Protein AF-Q9TYI3-F1 (afdb_monomer)

Foldseek 3Di:
DDDDPNDDDDDDCVVPDPDFKDQADPPDDDPVVPDDPVCVVRVMDGDDD

InterPro domains:
  IPR001245 Serine-threonine/tyrosine-protein kinase, catalytic domain [PF07714] (3-48)
  IPR011009 Protein kinase-like domain superfamily [SSF56112] (4-48)

Sequence (49 aa):
CLYTDGKVKISDFGLTRNGTVYQIKPNTKSPIRWLAIETIKTMICSEKT

Solvent-accessible surface area (backbone atoms only — not comparable to full-atom values): 3458 Å² total; per-residue (Å²): 107,49,78,56,96,96,41,81,39,91,58,85,66,87,82,65,70,92,72,60,64,46,78,61,64,86,97,61,92,70,69,69,94,76,54,55,72,63,29,74,74,68,37,40,48,61,72,82,132

Radius of gyration: 13.32 Å; Cα contacts (8 Å, |Δi|>4): 35; chains: 1; bounding box: 31×23×35 Å

Organism: Caenorhabditis elegans (NCBI:txid6239)

Mean predicted aligned error: 3.89 Å

pLDDT: mean 91.37, std 4.97, range [64.81, 96.5]

Nearest PDB structures (foldseek):
  2g2i-assembly1_A  TM=7.719E-01  e=1.426E-01  Homo sapiens
  2g2i-assembly2_B  TM=7.680E-01  e=1.536E-01  Homo sapiens
  4twp-assembly1_A  TM=7.698E-01  e=4.348E-01  Homo sapiens

Secondary structure (DSSP, 8-state):
-EEETTEEE----TT--SSSEEEPPTT----GGGS-HHHHHH-EEE---

Structure (mmCIF, N/CA/C/O backbone):
data_AF-Q9TYI3-F1
#
_entry.id   AF-Q9TYI3-F1
#
loop_
_atom_site.group_PDB
_atom_site.id
_atom_site.type_symbol
_atom_site.label_atom_id
_atom_site.label_alt_id
_atom_site.label_comp_id
_atom_site.label_asym_id
_atom_site.label_entity_id
_atom_site.label_seq_id
_atom_site.pdbx_PDB_ins_code
_atom_site.Cartn_x
_atom_site.Cartn_y
_atom_site.Cartn_z
_atom_site.occupancy
_atom_site.B_iso_or_equiv
_atom_site.auth_seq_id
_atom_site.auth_comp_id
_atom_site.auth_asym_id
_atom_site.auth_atom_id
_atom_site.pdbx_PDB_model_num
ATOM 1 N N . CYS A 1 1 ? 8.692 3.734 -4.472 1.00 86.31 1 CYS A N 1
ATOM 2 C CA . CYS A 1 1 ? 8.987 2.812 -5.586 1.00 86.31 1 CYS A CA 1
ATOM 3 C C . CYS A 1 1 ? 10.471 2.901 -5.904 1.00 86.31 1 CYS A C 1
ATOM 5 O O . CYS A 1 1 ? 11.116 3.873 -5.519 1.00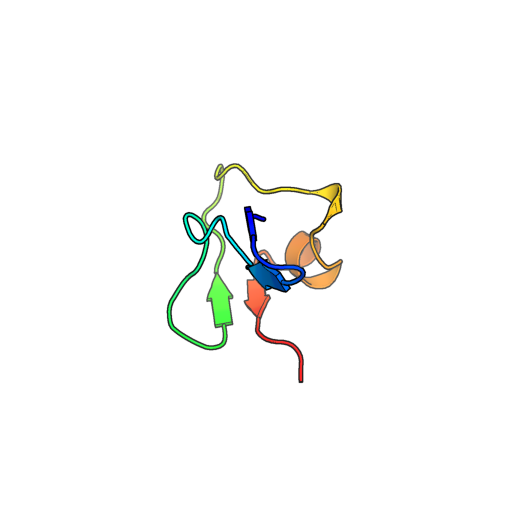 86.31 1 CYS A O 1
ATOM 7 N N . LEU A 1 2 ? 11.006 1.899 -6.592 1.00 94.12 2 LEU A N 1
ATOM 8 C CA . LEU A 1 2 ? 12.371 1.920 -7.116 1.00 94.12 2 LEU A CA 1
ATOM 9 C C . LEU A 1 2 ? 12.294 1.857 -8.641 1.00 94.12 2 LEU A C 1
ATOM 11 O O . LEU A 1 2 ? 11.462 1.122 -9.176 1.00 94.12 2 LEU A O 1
ATOM 15 N N . TYR A 1 3 ? 13.129 2.629 -9.333 1.00 95.06 3 TYR A N 1
ATOM 16 C CA . TYR A 1 3 ? 13.173 2.661 -10.794 1.00 95.06 3 TYR A CA 1
ATOM 17 C C . TYR A 1 3 ? 14.541 2.192 -11.283 1.00 95.06 3 TYR A C 1
ATOM 19 O O . TYR A 1 3 ? 15.571 2.729 -10.875 1.00 95.06 3 TYR A O 1
ATOM 27 N N . THR A 1 4 ? 14.560 1.153 -12.115 1.00 95.44 4 THR A N 1
ATOM 28 C CA . THR A 1 4 ? 15.792 0.561 -12.664 1.00 95.44 4 THR A CA 1
ATOM 29 C C . THR A 1 4 ? 15.469 -0.108 -13.996 1.00 95.44 4 THR A C 1
ATOM 31 O O . THR A 1 4 ? 14.414 -0.729 -14.119 1.00 95.44 4 THR A O 1
ATOM 34 N N . ASP A 1 5 ? 16.352 0.020 -14.988 1.00 94.50 5 ASP A N 1
ATOM 35 C CA . ASP A 1 5 ? 16.231 -0.607 -16.317 1.00 94.50 5 ASP A CA 1
ATOM 36 C C . ASP A 1 5 ? 14.882 -0.362 -17.013 1.00 94.50 5 ASP A C 1
ATOM 38 O O . ASP A 1 5 ? 14.267 -1.275 -17.566 1.00 94.50 5 ASP A O 1
ATOM 42 N N . GLY A 1 6 ? 14.362 0.866 -16.929 1.00 95.62 6 GLY A N 1
ATOM 43 C CA . GLY A 1 6 ? 13.070 1.210 -17.532 1.00 95.62 6 GLY A CA 1
ATOM 44 C C . GLY A 1 6 ? 11.849 0.613 -16.820 1.00 95.62 6 GLY A C 1
ATOM 45 O O . GLY A 1 6 ? 10.731 0.750 -17.312 1.00 95.62 6 GLY A O 1
ATOM 46 N N . LYS A 1 7 ? 12.030 -0.054 -15.672 1.00 96.31 7 LYS A N 1
ATOM 47 C CA . LYS A 1 7 ? 10.962 -0.726 -14.920 1.00 96.31 7 LYS A CA 1
ATOM 48 C C . LYS A 1 7 ? 10.750 -0.075 -13.559 1.00 96.31 7 LYS A C 1
ATOM 50 O O . LYS A 1 7 ? 11.693 0.182 -12.810 1.00 96.31 7 LYS A O 1
ATOM 55 N N . VAL A 1 8 ? 9.481 0.129 -13.211 1.00 96.50 8 VAL A N 1
ATOM 56 C CA . VAL A 1 8 ? 9.064 0.564 -11.874 1.00 96.50 8 VAL A CA 1
ATOM 57 C C . VAL A 1 8 ? 8.801 -0.666 -11.013 1.00 96.50 8 VAL A C 1
ATOM 59 O O . VAL A 1 8 ? 8.049 -1.558 -11.399 1.00 96.50 8 VAL A O 1
ATOM 62 N N . LYS A 1 9 ? 9.401 -0.701 -9.825 1.00 95.38 9 LYS A N 1
ATOM 63 C CA . LYS A 1 9 ? 9.179 -1.734 -8.812 1.00 95.38 9 LYS A CA 1
ATOM 64 C C . LYS A 1 9 ? 8.424 -1.126 -7.634 1.00 95.38 9 LYS A C 1
ATOM 66 O O . LYS A 1 9 ? 8.856 -0.114 -7.065 1.00 95.38 9 LYS A O 1
ATOM 71 N N . ILE A 1 10 ? 7.293 -1.735 -7.272 1.00 94.62 10 ILE A N 1
ATOM 72 C CA . ILE A 1 10 ? 6.568 -1.384 -6.046 1.00 94.62 10 ILE A CA 1
ATOM 73 C C . ILE A 1 10 ? 7.489 -1.687 -4.860 1.00 94.62 10 ILE A C 1
ATOM 75 O O . ILE A 1 10 ? 8.195 -2.693 -4.834 1.00 94.62 10 ILE A O 1
ATOM 79 N N . SER A 1 11 ? 7.529 -0.761 -3.913 1.00 92.12 11 SER A N 1
ATOM 80 C CA . SER A 1 11 ? 8.353 -0.826 -2.709 1.00 92.12 11 SER A CA 1
ATOM 81 C C . SER A 1 11 ? 7.519 -0.332 -1.527 1.00 92.12 11 SER A C 1
ATOM 83 O O . SER A 1 11 ? 6.427 0.181 -1.748 1.00 92.12 11 SER A O 1
ATOM 85 N N . ASP A 1 12 ? 8.078 -0.390 -0.317 1.00 88.88 12 ASP A N 1
ATOM 86 C CA . ASP A 1 12 ? 7.403 -0.019 0.938 1.00 88.88 12 ASP A CA 1
ATOM 87 C C . ASP A 1 12 ? 6.277 -0.989 1.347 1.00 88.88 12 ASP A C 1
ATOM 89 O O . ASP A 1 12 ? 5.089 -0.692 1.296 1.00 88.88 12 ASP A O 1
ATOM 93 N N . PHE A 1 13 ? 6.688 -2.188 1.773 1.00 92.75 13 PHE A N 1
ATOM 94 C CA . PHE A 1 13 ? 5.803 -3.236 2.296 1.00 92.75 13 PHE A CA 1
ATOM 95 C C . PHE A 1 13 ? 5.708 -3.224 3.834 1.00 92.75 13 PHE A C 1
ATOM 97 O O . PHE A 1 13 ? 5.209 -4.176 4.433 1.00 92.75 13 PHE A O 1
ATOM 104 N N . GLY A 1 14 ? 6.187 -2.167 4.507 1.00 91.38 14 GLY A N 1
ATOM 105 C CA . GLY A 1 14 ? 6.263 -2.122 5.977 1.00 91.38 14 GLY A CA 1
ATOM 106 C C . GLY A 1 14 ? 4.894 -2.187 6.670 1.00 91.38 14 GLY A C 1
ATOM 107 O O . GLY A 1 14 ? 4.760 -2.704 7.785 1.00 91.38 14 GLY A O 1
ATOM 108 N N . LEU A 1 15 ? 3.850 -1.710 5.987 1.00 90.62 15 LEU A N 1
ATOM 109 C CA . LEU A 1 15 ? 2.463 -1.764 6.457 1.00 90.62 15 LEU A CA 1
ATOM 110 C C . LEU A 1 15 ? 1.664 -2.947 5.885 1.00 90.62 15 LEU A C 1
ATOM 112 O O . LEU A 1 15 ? 0.550 -3.193 6.346 1.00 90.62 15 LEU A O 1
ATOM 116 N N . THR A 1 16 ? 2.219 -3.704 4.934 1.00 91.31 16 THR A N 1
ATOM 117 C CA . THR A 1 16 ? 1.541 -4.845 4.299 1.00 91.31 16 THR A CA 1
ATOM 118 C C . THR A 1 16 ? 1.309 -5.979 5.301 1.00 91.31 16 THR A C 1
ATOM 120 O O . THR A 1 16 ? 2.088 -6.186 6.238 1.00 91.31 16 THR A O 1
ATOM 123 N N . ARG A 1 17 ? 0.204 -6.710 5.133 1.00 91.50 17 ARG A N 1
ATOM 124 C CA . ARG A 1 17 ? -0.179 -7.863 5.959 1.00 91.50 17 ARG A CA 1
ATOM 125 C C . ARG A 1 17 ? -0.577 -9.020 5.053 1.00 91.50 17 ARG A C 1
ATOM 127 O O . ARG A 1 17 ? -1.145 -8.790 3.9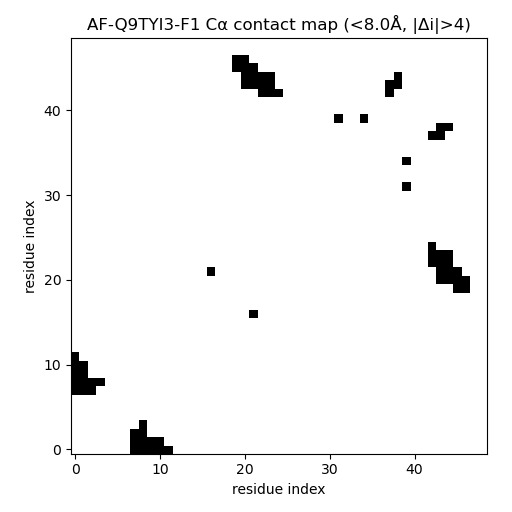93 1.00 91.50 17 ARG A O 1
ATOM 134 N N . ASN A 1 18 ? -0.282 -10.244 5.482 1.00 91.62 18 ASN A N 1
ATOM 135 C CA . ASN A 1 18 ? -0.764 -11.440 4.798 1.00 91.62 18 ASN A CA 1
ATOM 136 C C . ASN A 1 18 ? -2.271 -11.600 5.041 1.00 91.62 18 ASN A C 1
ATOM 138 O O . ASN A 1 18 ? -2.724 -11.456 6.177 1.00 91.62 18 ASN A O 1
ATOM 142 N N . GLY A 1 19 ? -3.013 -11.944 3.989 1.00 90.31 19 GLY A N 1
ATOM 143 C CA . GLY A 1 19 ? -4.468 -12.111 4.017 1.00 90.31 19 GLY A CA 1
ATOM 144 C C . GLY A 1 19 ? -5.206 -11.032 3.222 1.00 90.31 19 GLY A C 1
ATOM 145 O O . GLY A 1 19 ? -4.629 -10.022 2.83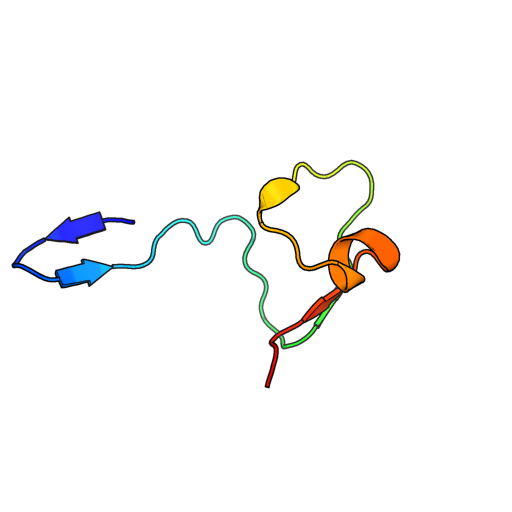4 1.00 90.31 19 GLY A O 1
ATOM 146 N N . THR A 1 20 ? -6.494 -11.263 2.972 1.00 91.69 20 THR A N 1
ATOM 147 C CA . THR A 1 20 ? -7.342 -10.392 2.139 1.00 91.69 20 THR A CA 1
ATOM 148 C C . THR A 1 20 ? -8.024 -9.274 2.920 1.00 91.69 20 THR A C 1
ATOM 150 O O . THR A 1 20 ? -8.496 -8.314 2.319 1.00 91.69 20 THR A O 1
ATOM 153 N N . VAL A 1 21 ? -8.093 -9.384 4.250 1.00 92.56 21 VAL A N 1
ATOM 154 C CA . VAL A 1 21 ? -8.748 -8.417 5.139 1.00 92.56 21 VAL A CA 1
ATOM 155 C C . VAL A 1 21 ? -7.899 -8.217 6.391 1.00 92.56 21 VAL A C 1
ATOM 157 O O . VAL A 1 21 ? -7.423 -9.181 6.991 1.00 92.56 21 VAL A O 1
ATOM 160 N N . TYR A 1 22 ? -7.731 -6.964 6.810 1.00 93.25 22 TYR A N 1
ATOM 161 C CA . TYR A 1 22 ? -6.973 -6.593 7.999 1.00 93.25 22 TYR A CA 1
ATOM 162 C C . TYR A 1 22 ? -7.654 -5.467 8.784 1.00 93.25 22 TYR A C 1
ATOM 164 O O . TYR A 1 22 ? -7.981 -4.413 8.234 1.00 93.25 22 TYR A O 1
ATOM 172 N N . GLN A 1 23 ? -7.797 -5.672 10.097 1.00 94.00 23 GLN A N 1
ATOM 173 C CA . GLN A 1 23 ? -8.249 -4.646 11.034 1.00 94.00 23 GLN A CA 1
ATOM 174 C C . GLN A 1 23 ? -7.072 -3.756 11.452 1.00 94.00 23 GLN A C 1
ATOM 176 O O . GLN A 1 23 ? -6.118 -4.207 12.094 1.00 94.00 23 GLN A O 1
ATOM 181 N N . ILE A 1 24 ? -7.154 -2.468 11.128 1.00 92.06 24 ILE A N 1
ATOM 182 C CA . ILE A 1 24 ? -6.148 -1.474 11.498 1.00 92.06 24 ILE A CA 1
ATOM 183 C C . ILE A 1 24 ? -6.216 -1.229 13.008 1.00 92.06 24 ILE A C 1
ATOM 185 O O . ILE A 1 24 ? -7.282 -0.991 13.578 1.00 92.06 24 ILE A O 1
ATOM 189 N N . LYS A 1 25 ? -5.052 -1.266 13.667 1.00 90.50 25 LYS A N 1
ATOM 190 C CA . LYS A 1 25 ? -4.950 -0.989 15.102 1.00 90.50 25 LYS A CA 1
ATOM 191 C C . LYS A 1 25 ? -5.167 0.509 15.374 1.00 90.50 25 LYS A C 1
ATOM 193 O O . LYS A 1 25 ? -4.594 1.332 14.651 1.00 90.50 25 LYS A O 1
ATOM 198 N N . PRO A 1 26 ? -5.911 0.879 16.431 1.00 85.38 26 PRO A N 1
ATOM 199 C CA . PRO A 1 26 ? -6.022 2.269 16.868 1.00 85.38 26 PRO A CA 1
ATOM 200 C C . PRO A 1 26 ? -4.643 2.900 17.109 1.00 85.38 26 PRO A C 1
ATOM 202 O O . PRO A 1 26 ? -3.692 2.203 17.464 1.00 85.38 26 PRO A O 1
ATOM 205 N N . ASN A 1 27 ? -4.531 4.218 16.924 1.00 86.00 27 ASN A N 1
ATOM 206 C CA . ASN A 1 27 ? -3.298 4.996 17.126 1.00 86.00 27 ASN A CA 1
ATOM 207 C C . ASN A 1 27 ? -2.094 4.581 16.256 1.00 86.00 27 ASN A C 1
ATOM 209 O O . ASN A 1 27 ? -0.956 4.945 16.555 1.00 86.00 27 ASN A O 1
ATOM 213 N N . THR A 1 28 ? -2.314 3.855 15.158 1.00 86.56 28 THR A N 1
ATOM 214 C CA . THR A 1 28 ? -1.261 3.587 14.169 1.00 86.56 28 THR A CA 1
ATOM 215 C C . THR A 1 28 ? -1.216 4.676 13.099 1.00 86.56 28 THR A C 1
ATOM 217 O O . THR A 1 28 ? -2.246 5.171 12.643 1.00 86.56 28 THR A O 1
ATOM 220 N N . LYS A 1 29 ? -0.006 5.071 12.683 1.00 88.38 29 LYS A N 1
ATOM 221 C CA . LYS A 1 29 ? 0.168 6.030 11.585 1.00 88.38 29 LYS A CA 1
ATOM 222 C C . LYS A 1 29 ? -0.204 5.358 10.264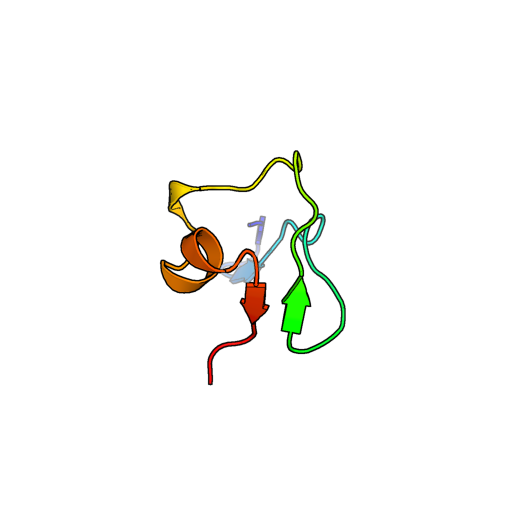 1.00 88.38 29 LYS A C 1
ATOM 224 O O . LYS A 1 29 ? 0.301 4.281 9.965 1.00 88.38 29 LYS A O 1
ATOM 229 N N . SER A 1 30 ? -1.059 6.013 9.483 1.00 88.94 30 SER A N 1
ATOM 230 C CA . SER A 1 30 ? -1.493 5.557 8.160 1.00 88.94 30 SER A CA 1
ATOM 231 C C . SER A 1 30 ? -1.549 6.735 7.180 1.00 88.94 30 SER A C 1
ATOM 233 O O . SER A 1 30 ? -1.784 7.870 7.607 1.00 88.94 30 SER A O 1
ATOM 235 N N . PRO A 1 31 ? -1.347 6.510 5.872 1.00 91.81 31 PRO A N 1
ATOM 236 C CA . PRO A 1 31 ? -1.369 7.572 4.869 1.00 91.81 31 PRO A CA 1
ATOM 237 C C . PRO A 1 31 ? -2.812 7.990 4.531 1.00 91.81 31 PRO A C 1
ATOM 239 O O . PRO A 1 31 ? -3.358 7.585 3.511 1.00 91.81 31 PRO A O 1
ATOM 242 N N . ILE A 1 32 ? -3.432 8.824 5.376 1.00 90.31 32 ILE A N 1
ATOM 243 C CA . ILE A 1 32 ? -4.878 9.154 5.344 1.00 90.31 32 ILE A CA 1
ATOM 244 C C . ILE A 1 32 ? -5.390 9.570 3.954 1.00 90.31 32 ILE A C 1
ATOM 246 O O . ILE A 1 32 ? -6.477 9.167 3.561 1.00 90.31 32 ILE A O 1
ATOM 250 N N . ARG A 1 33 ? -4.610 10.341 3.183 1.00 94.19 33 ARG A N 1
ATOM 251 C CA . ARG A 1 33 ? -5.017 10.819 1.845 1.00 94.19 33 ARG A CA 1
ATOM 252 C C . ARG A 1 33 ? -5.082 9.722 0.773 1.00 94.19 33 ARG A C 1
ATOM 254 O O . ARG A 1 33 ? -5.645 9.962 -0.286 1.00 94.19 33 ARG A O 1
ATOM 261 N N . TRP A 1 34 ? -4.501 8.557 1.043 1.00 93.00 34 TRP A N 1
ATOM 262 C CA . TRP A 1 34 ? -4.474 7.400 0.145 1.00 93.00 34 TRP A CA 1
ATOM 263 C C . TRP A 1 34 ? -5.337 6.240 0.655 1.00 93.00 34 TRP A C 1
ATOM 265 O O . TRP A 1 34 ? -5.330 5.168 0.055 1.00 93.00 34 TRP A O 1
ATOM 275 N N . LEU A 1 35 ? -6.068 6.426 1.758 1.00 92.94 35 LEU A N 1
ATOM 276 C CA . LEU A 1 35 ? -6.987 5.412 2.263 1.00 92.94 35 LEU A CA 1
ATOM 277 C C . LEU A 1 35 ? -8.318 5.474 1.518 1.00 92.94 35 LEU A C 1
ATOM 279 O O . LEU A 1 35 ? -8.857 6.551 1.261 1.00 92.94 35 LEU A O 1
ATOM 283 N N . ALA A 1 36 ? -8.878 4.300 1.237 1.00 94.44 36 ALA A N 1
ATOM 284 C CA . ALA A 1 36 ? -10.243 4.195 0.757 1.00 94.44 36 ALA A CA 1
ATOM 285 C C . ALA A 1 36 ? -11.235 4.661 1.839 1.00 94.44 36 ALA A C 1
ATOM 287 O O . ALA A 1 36 ? -10.971 4.573 3.045 1.00 94.44 36 ALA A O 1
ATOM 288 N N . ILE A 1 37 ? -12.394 5.165 1.416 1.00 94.19 37 ILE A N 1
ATOM 289 C CA . ILE A 1 37 ? -13.361 5.790 2.328 1.00 94.19 37 ILE A CA 1
ATOM 290 C C . ILE A 1 37 ? -13.909 4.801 3.363 1.00 94.19 37 ILE A C 1
ATOM 292 O O . ILE A 1 37 ? -14.112 5.150 4.527 1.00 94.19 37 ILE A O 1
ATOM 296 N N . GLU A 1 38 ? -14.120 3.552 2.966 1.00 92.75 38 GLU A N 1
ATOM 297 C CA . GLU A 1 38 ? -14.547 2.471 3.843 1.00 92.75 38 GLU A CA 1
ATOM 298 C C . GLU A 1 38 ? -13.478 2.128 4.876 1.00 92.75 38 GLU A C 1
ATOM 300 O O . GLU A 1 38 ? -13.825 1.864 6.025 1.00 92.75 38 GLU A O 1
ATOM 305 N N . THR A 1 39 ? -12.193 2.216 4.522 1.00 94.06 39 THR A N 1
ATOM 306 C CA . THR A 1 39 ? -11.092 1.992 5.463 1.00 94.06 39 THR A CA 1
ATOM 307 C C . THR A 1 39 ? -11.059 3.074 6.532 1.00 94.06 39 THR A C 1
ATOM 309 O O . THR A 1 39 ? -10.856 2.758 7.698 1.00 94.06 39 THR A O 1
ATOM 312 N N . ILE A 1 40 ? -11.347 4.330 6.181 1.00 92.44 40 ILE A N 1
ATOM 313 C CA . ILE A 1 40 ? -11.453 5.424 7.160 1.00 92.44 40 ILE A CA 1
ATOM 314 C C . ILE A 1 40 ? -12.652 5.209 8.099 1.00 92.44 40 ILE A C 1
ATOM 316 O O . ILE A 1 40 ? -12.544 5.440 9.300 1.00 92.44 40 ILE A O 1
ATOM 320 N N . LYS A 1 41 ? -13.793 4.751 7.569 1.00 92.94 41 LYS A N 1
ATOM 321 C CA . LYS A 1 41 ? -15.030 4.564 8.350 1.00 92.94 41 LYS A CA 1
ATOM 322 C C . LYS A 1 41 ? -15.007 3.333 9.256 1.00 92.94 41 LYS A C 1
ATOM 324 O O . LYS A 1 41 ? -15.562 3.374 10.347 1.00 92.94 41 LYS A O 1
ATOM 329 N N . THR A 1 42 ? -14.420 2.236 8.787 1.00 94.25 42 THR A N 1
ATOM 330 C CA . THR A 1 42 ? -14.493 0.919 9.450 1.00 94.25 42 THR A CA 1
ATOM 331 C C . THR A 1 42 ? -13.179 0.495 10.093 1.00 94.25 42 THR A C 1
ATOM 333 O O . THR A 1 42 ? -13.152 -0.458 10.869 1.00 94.25 42 THR A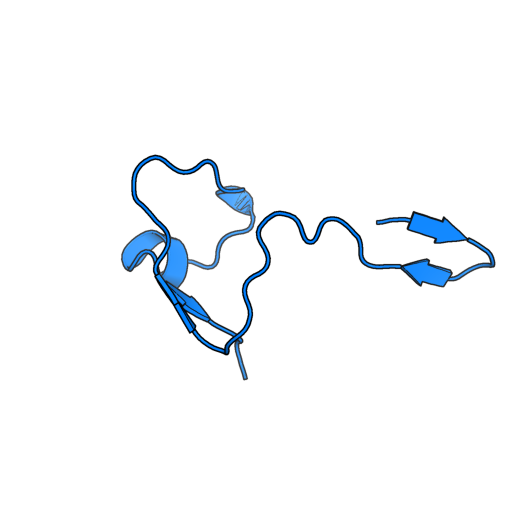 O 1
ATOM 336 N N . MET A 1 43 ? -12.078 1.184 9.774 1.00 93.00 43 MET A N 1
ATOM 337 C CA . MET A 1 43 ? -10.717 0.765 10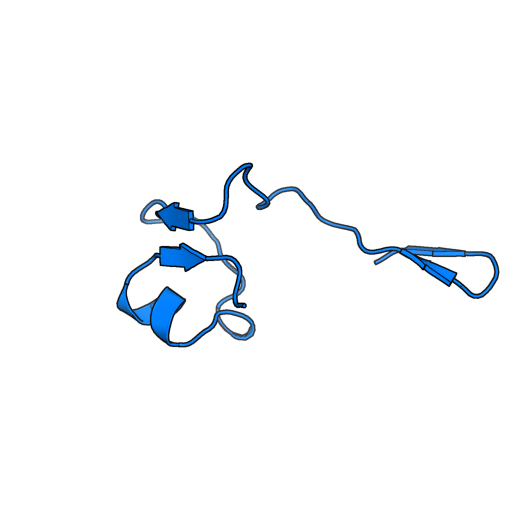.113 1.00 93.00 43 MET A CA 1
ATOM 338 C C . MET A 1 43 ? -10.360 -0.620 9.543 1.00 93.00 43 MET A C 1
ATOM 340 O O . MET A 1 43 ? -9.472 -1.293 10.063 1.00 93.00 43 MET A O 1
ATOM 344 N N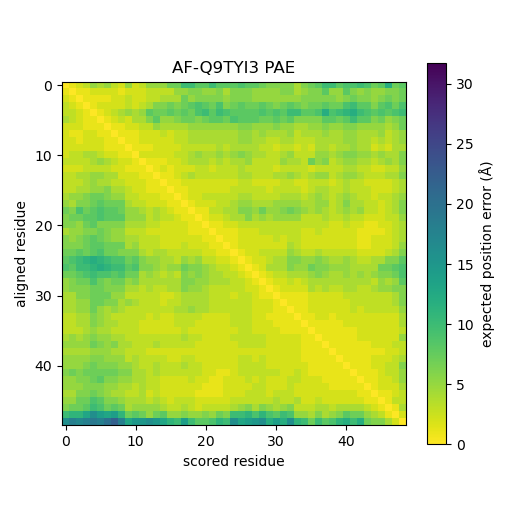 . ILE A 1 44 ? -11.022 -1.034 8.454 1.00 93.69 44 ILE A N 1
ATOM 345 C CA . ILE A 1 44 ? -10.758 -2.284 7.735 1.00 93.69 44 ILE A CA 1
ATOM 346 C C . ILE A 1 44 ? -10.084 -1.972 6.398 1.00 93.69 44 ILE A C 1
ATOM 348 O O . ILE A 1 44 ? -10.603 -1.221 5.569 1.00 93.69 44 ILE A O 1
ATOM 352 N N . CYS A 1 45 ? -8.921 -2.575 6.180 1.00 92.00 45 CYS A N 1
ATOM 353 C CA . CYS A 1 45 ? -8.272 -2.630 4.877 1.00 92.00 45 CYS A CA 1
ATOM 354 C C . CYS A 1 45 ? -8.582 -3.986 4.242 1.00 92.00 45 CYS A C 1
ATOM 356 O O . CYS A 1 45 ? -8.428 -5.013 4.904 1.00 92.00 45 CYS A O 1
ATOM 358 N N . SER A 1 46 ? -9.013 -4.000 2.983 1.00 93.06 46 SER A N 1
ATOM 359 C CA . SER A 1 46 ? -9.209 -5.238 2.234 1.00 93.06 46 SER A CA 1
ATOM 360 C C . SER A 1 46 ? -8.604 -5.135 0.844 1.00 93.06 46 SER A C 1
ATOM 362 O O . SER A 1 46 ? -8.543 -4.048 0.266 1.00 93.06 46 SER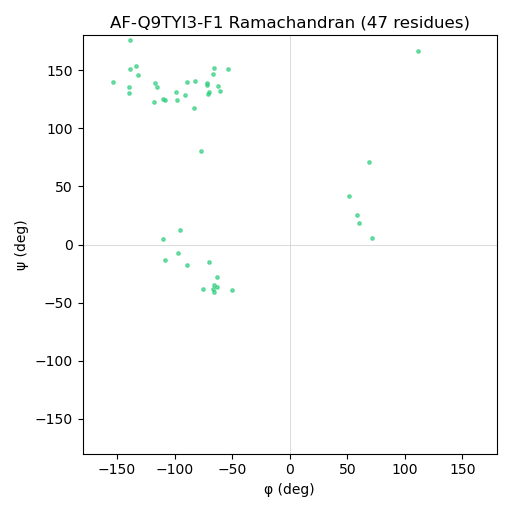 A O 1
ATOM 364 N N . GLU A 1 47 ? -8.223 -6.279 0.286 1.00 90.00 47 GLU A N 1
ATOM 365 C CA . GLU A 1 47 ? -8.059 -6.390 -1.158 1.00 90.00 47 GLU A CA 1
ATOM 366 C C . GLU A 1 47 ? -9.412 -6.083 -1.815 1.00 90.00 47 GLU A C 1
ATOM 368 O O . GLU A 1 47 ? -10.465 -6.535 -1.348 1.00 90.00 47 GLU A O 1
ATOM 373 N N . LYS A 1 48 ? -9.398 -5.225 -2.833 1.00 79.38 48 LYS A N 1
ATOM 374 C CA . LYS A 1 48 ? -10.587 -4.890 -3.615 1.00 79.38 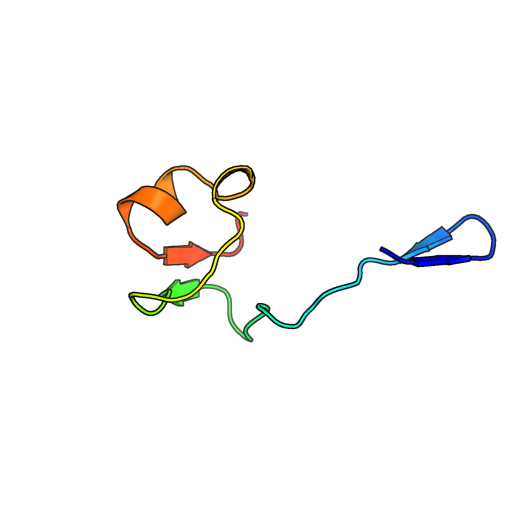48 LYS A CA 1
ATOM 375 C C . LYS A 1 48 ? -10.555 -5.727 -4.878 1.00 79.38 48 LYS A C 1
ATOM 377 O O . LYS A 1 48 ? -9.551 -5.703 -5.583 1.00 79.38 48 LYS A O 1
ATOM 382 N N . THR A 1 49 ? -11.629 -6.475 -5.097 1.00 64.81 49 THR A N 1
ATOM 383 C CA . THR A 1 49 ? -11.856 -7.255 -6.315 1.00 64.81 49 THR A CA 1
ATOM 384 C C . THR A 1 49 ? -12.394 -6.361 -7.420 1.00 64.81 49 THR A C 1
ATOM 386 O O . THR A 1 49 ? -13.208 -5.465 -7.093 1.00 64.81 49 THR A O 1
#